Protein AF-A0A1I6UGL5-F1 (afdb_monomer_lite)

Structure (mmCIF, N/CA/C/O backbone):
data_AF-A0A1I6UGL5-F1
#
_entry.id   AF-A0A1I6UGL5-F1
#
loop_
_atom_site.group_PDB
_atom_site.id
_atom_site.type_symbol
_atom_site.label_atom_id
_atom_site.label_alt_id
_atom_site.label_comp_id
_atom_site.label_asym_id
_atom_site.label_entity_id
_atom_site.label_seq_id
_atom_site.pdbx_PDB_ins_code
_atom_site.Cartn_x
_atom_site.Cartn_y
_atom_site.Cartn_z
_atom_site.occupancy
_atom_site.B_iso_or_equiv
_atom_site.auth_seq_id
_atom_site.auth_comp_id
_atom_site.auth_asym_id
_atom_site.auth_atom_id
_atom_site.pd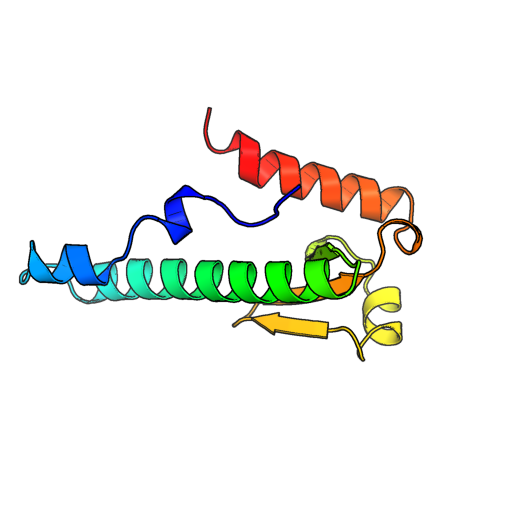bx_PDB_model_num
ATOM 1 N N . MET A 1 1 ? -14.618 0.644 -2.704 1.00 68.00 1 MET A N 1
ATOM 2 C CA . MET A 1 1 ? -13.487 1.530 -2.365 1.00 68.00 1 MET A CA 1
ATOM 3 C C . MET A 1 1 ? -12.211 0.723 -2.501 1.00 68.00 1 MET A C 1
ATOM 5 O O . MET A 1 1 ? -12.199 -0.434 -2.074 1.00 68.00 1 MET A O 1
ATOM 9 N N . THR A 1 2 ? -11.219 1.272 -3.194 1.00 79.38 2 THR A N 1
ATOM 10 C CA . THR A 1 2 ? -9.914 0.641 -3.416 1.00 79.38 2 THR A CA 1
ATOM 11 C C . THR A 1 2 ? -8.825 1.630 -3.040 1.00 79.38 2 THR A C 1
ATOM 13 O O . THR A 1 2 ? -8.968 2.810 -3.335 1.00 79.38 2 THR A O 1
ATOM 16 N N . ILE A 1 3 ? -7.759 1.169 -2.388 1.00 84.38 3 ILE A N 1
ATOM 17 C CA . ILE A 1 3 ? -6.545 1.989 -2.200 1.00 84.38 3 ILE A CA 1
ATOM 18 C C . ILE A 1 3 ? -5.534 1.793 -3.336 1.00 84.38 3 ILE A C 1
ATOM 20 O O . ILE A 1 3 ? -4.435 2.334 -3.299 1.00 84.38 3 ILE A O 1
ATOM 24 N N . VAL A 1 4 ? -5.867 0.944 -4.308 1.00 85.62 4 VAL A N 1
ATOM 25 C CA . VAL A 1 4 ? -4.967 0.545 -5.387 1.00 85.62 4 VAL A CA 1
ATOM 26 C C . VAL A 1 4 ? -5.254 1.375 -6.640 1.00 85.62 4 VAL A C 1
ATOM 28 O O . VAL A 1 4 ? -6.371 1.292 -7.163 1.00 85.62 4 VAL A O 1
ATOM 31 N N . PRO A 1 5 ? -4.260 2.110 -7.172 1.00 83.00 5 PRO A N 1
ATOM 32 C CA . PRO A 1 5 ? -4.396 2.875 -8.400 1.00 83.00 5 PRO A CA 1
ATOM 33 C C . PRO A 1 5 ? -4.437 1.933 -9.608 1.00 83.00 5 PRO A C 1
ATOM 35 O O . PRO A 1 5 ? -3.531 1.129 -9.846 1.00 83.00 5 PRO A O 1
ATOM 38 N N . THR A 1 6 ? -5.502 2.047 -10.401 1.00 81.81 6 THR A N 1
ATOM 39 C CA . THR A 1 6 ? -5.805 1.096 -11.483 1.00 81.81 6 THR A CA 1
ATOM 40 C C . THR A 1 6 ? -4.763 1.129 -12.607 1.00 81.81 6 THR A C 1
ATOM 42 O O . THR A 1 6 ? -4.423 0.086 -13.164 1.00 81.81 6 THR A O 1
ATOM 45 N N . GLU A 1 7 ? -4.218 2.300 -12.946 1.00 80.44 7 GLU A N 1
ATOM 46 C CA . GLU A 1 7 ? -3.257 2.432 -14.050 1.00 80.44 7 GLU A CA 1
ATOM 47 C C . GLU A 1 7 ? -1.905 1.778 -13.753 1.00 80.44 7 GLU A C 1
ATOM 49 O O . GLU A 1 7 ? -1.370 1.065 -14.603 1.00 80.44 7 GLU A O 1
ATOM 54 N N . LYS A 1 8 ? -1.390 1.933 -12.525 1.00 81.25 8 LYS A N 1
ATOM 55 C CA . LYS A 1 8 ? -0.092 1.367 -12.114 1.00 81.25 8 LYS A CA 1
ATOM 56 C C . LYS A 1 8 ? -0.091 -0.160 -12.107 1.00 81.25 8 LYS A C 1
ATOM 58 O O . LYS A 1 8 ? 0.948 -0.787 -12.291 1.00 81.25 8 LYS A O 1
ATOM 63 N N . VAL A 1 9 ? -1.267 -0.755 -11.921 1.00 83.25 9 VAL A N 1
ATOM 64 C CA . VAL A 1 9 ? -1.474 -2.204 -11.993 1.00 83.25 9 VAL A CA 1
ATOM 65 C C . VAL A 1 9 ? -1.683 -2.690 -13.428 1.00 83.25 9 VAL A C 1
ATOM 67 O O . VAL A 1 9 ? -1.316 -3.822 -13.739 1.00 83.25 9 VAL A O 1
ATOM 70 N N . LYS A 1 10 ? -2.284 -1.874 -14.302 1.00 83.56 10 LYS A N 1
ATOM 71 C CA . LYS A 1 10 ? -2.550 -2.244 -15.702 1.00 83.56 10 LYS A CA 1
ATOM 72 C C . LYS A 1 10 ? -1.310 -2.159 -16.589 1.00 83.56 10 LYS A C 1
ATOM 74 O O . LYS A 1 10 ? -1.171 -2.972 -17.497 1.00 83.56 10 LYS A O 1
ATOM 79 N N . GLN A 1 11 ? -0.435 -1.186 -16.353 1.00 81.31 11 GLN A N 1
ATOM 80 C CA . GLN A 1 11 ? 0.785 -1.015 -17.140 1.00 81.31 11 GLN A CA 1
ATOM 81 C C . GLN A 1 11 ? 1.848 -2.017 -16.678 1.00 81.31 11 GLN A C 1
ATOM 83 O O . GLN A 1 11 ? 2.560 -1.754 -15.712 1.00 81.31 11 GLN A O 1
ATOM 88 N N . ASP A 1 12 ? 1.933 -3.171 -17.346 1.00 85.62 12 ASP A N 1
ATOM 89 C CA . ASP A 1 12 ? 2.974 -4.174 -17.096 1.00 85.62 12 ASP A CA 1
ATOM 90 C C . ASP A 1 12 ? 4.314 -3.743 -17.732 1.00 85.62 12 ASP A C 1
ATOM 92 O O . ASP A 1 12 ? 4.423 -3.670 -18.965 1.00 85.62 12 ASP A O 1
ATOM 96 N N . PRO A 1 13 ? 5.364 -3.487 -16.927 1.00 87.56 13 PRO A N 1
ATOM 97 C CA . PRO A 1 13 ? 6.676 -3.094 -17.428 1.00 87.56 13 PRO A CA 1
ATOM 98 C C . PRO A 1 13 ? 7.336 -4.169 -18.299 1.00 87.56 13 PRO A C 1
ATOM 100 O O . PRO A 1 13 ? 8.143 -3.827 -19.161 1.00 87.56 13 PRO A O 1
ATOM 103 N N . GLN A 1 14 ? 6.995 -5.451 -18.138 1.00 87.81 14 GLN A N 1
ATOM 104 C CA . GLN A 1 14 ? 7.577 -6.528 -18.950 1.00 87.81 14 GLN A CA 1
ATOM 105 C C . GLN A 1 14 ? 7.230 -6.365 -20.434 1.00 87.81 14 GLN A C 1
ATOM 107 O O . GLN A 1 14 ? 8.099 -6.502 -21.297 1.00 87.81 14 GLN A O 1
ATOM 112 N N . SER A 1 15 ? 5.982 -5.986 -20.726 1.00 87.69 15 SER A N 1
ATOM 113 C CA . SER A 1 15 ? 5.543 -5.684 -22.094 1.00 87.69 15 SER A CA 1
ATOM 114 C C . SER A 1 15 ? 6.321 -4.498 -22.671 1.00 87.69 15 SER A C 1
ATOM 116 O O . SER A 1 15 ? 6.720 -4.509 -23.834 1.00 87.69 15 SER A O 1
ATOM 118 N N . TYR A 1 16 ? 6.609 -3.490 -21.843 1.00 86.69 16 TYR A N 1
ATOM 119 C CA . TYR A 1 16 ? 7.419 -2.342 -22.245 1.00 86.69 16 TYR A CA 1
ATOM 120 C C . TYR A 1 16 ? 8.859 -2.740 -22.602 1.00 86.69 16 TYR A C 1
ATOM 122 O O . TYR A 1 16 ? 9.382 -2.284 -23.616 1.00 86.69 16 TYR A O 1
ATOM 130 N N . LEU A 1 17 ? 9.490 -3.627 -21.825 1.00 89.19 17 LEU A N 1
ATOM 131 C CA . LEU A 1 17 ? 10.845 -4.111 -22.114 1.00 89.19 17 LEU A CA 1
ATOM 132 C C . LEU A 1 17 ? 10.922 -4.877 -23.441 1.00 89.19 17 LEU A C 1
ATOM 134 O O . LEU A 1 17 ? 11.898 -4.726 -24.174 1.00 89.19 17 LEU A O 1
ATOM 138 N N . PHE A 1 18 ? 9.891 -5.664 -23.761 1.00 89.94 18 PHE A N 1
ATOM 139 C CA . PHE A 1 18 ? 9.809 -6.384 -25.032 1.00 89.94 18 PHE A CA 1
ATOM 140 C C . PHE A 1 18 ? 9.794 -5.428 -26.235 1.00 89.94 18 PHE A C 1
ATOM 142 O O . PHE A 1 18 ? 10.509 -5.649 -27.211 1.00 89.94 18 PHE A O 1
ATOM 149 N N . HIS A 1 19 ? 9.019 -4.341 -26.154 1.00 90.19 19 HIS A N 1
ATOM 150 C CA . HIS A 1 19 ? 8.941 -3.338 -27.221 1.00 90.19 19 HIS A CA 1
ATOM 151 C C . HIS A 1 19 ? 10.144 -2.385 -27.259 1.00 90.19 19 HIS A C 1
ATOM 153 O O . HIS A 1 19 ? 10.507 -1.907 -28.335 1.00 90.19 19 HIS A O 1
ATOM 159 N N . PHE A 1 20 ? 10.782 -2.124 -26.114 1.00 90.25 20 PHE A N 1
ATOM 160 C CA . PHE A 1 20 ? 11.901 -1.187 -25.986 1.00 90.25 20 PHE A CA 1
ATOM 161 C C . PHE A 1 20 ? 13.110 -1.822 -25.270 1.00 90.25 20 PHE A C 1
ATOM 163 O O . PHE A 1 20 ? 13.412 -1.465 -24.126 1.00 90.25 20 PHE A O 1
ATOM 170 N N . PRO A 1 21 ? 13.872 -2.711 -25.941 1.00 88.94 21 PRO A N 1
ATOM 171 C CA . PRO A 1 21 ? 14.999 -3.417 -25.321 1.00 88.94 21 PRO A CA 1
ATOM 172 C C . PRO A 1 21 ? 16.158 -2.503 -24.895 1.00 88.94 21 PRO A C 1
ATOM 174 O O . PRO A 1 21 ? 16.956 -2.866 -24.037 1.00 88.94 21 PRO A O 1
ATOM 177 N N . SER A 1 22 ? 16.259 -1.307 -25.484 1.00 92.31 22 SER A N 1
ATOM 178 C CA . SER A 1 22 ? 17.281 -0.296 -25.178 1.00 92.31 22 SER A CA 1
ATOM 179 C C . SER A 1 22 ? 16.902 0.642 -24.024 1.00 92.31 22 SER A C 1
ATOM 181 O O . SER A 1 22 ? 17.566 1.661 -23.811 1.00 92.31 22 SER A O 1
ATOM 183 N N . VAL A 1 23 ? 15.837 0.338 -23.271 1.00 91.12 23 VAL A N 1
ATOM 184 C CA . VAL A 1 23 ? 15.449 1.126 -22.096 1.00 91.12 23 VAL A CA 1
ATOM 185 C C . VAL A 1 23 ? 16.599 1.214 -21.090 1.00 91.12 23 VAL A C 1
ATOM 187 O O . VAL A 1 23 ? 17.290 0.243 -20.790 1.00 91.12 23 VAL A O 1
ATOM 190 N N . HIS A 1 24 ? 16.776 2.399 -20.509 1.00 93.31 24 HIS A N 1
ATOM 191 C CA . HIS A 1 24 ? 17.750 2.593 -19.446 1.00 93.31 24 HIS A CA 1
ATOM 192 C C . HIS A 1 24 ? 17.426 1.682 -18.239 1.00 93.31 24 HIS A C 1
ATOM 194 O O . HIS A 1 24 ? 16.347 1.842 -17.652 1.00 93.31 24 HIS A O 1
ATOM 200 N N . PRO A 1 25 ? 18.355 0.819 -17.777 1.00 91.81 25 PRO A N 1
ATOM 201 C CA . PRO A 1 25 ? 18.077 -0.182 -16.741 1.00 91.81 25 PRO A CA 1
ATOM 202 C C . PRO A 1 25 ? 17.464 0.401 -15.463 1.00 91.81 25 PRO A C 1
ATOM 204 O O . PRO A 1 25 ? 16.470 -0.103 -14.958 1.00 91.81 25 PRO A O 1
ATOM 207 N N . ILE A 1 26 ? 17.984 1.537 -14.979 1.00 93.19 26 ILE A N 1
ATOM 208 C CA . ILE A 1 26 ? 17.458 2.219 -13.778 1.00 93.19 26 ILE A CA 1
ATOM 209 C C . ILE A 1 26 ? 15.987 2.641 -13.937 1.00 93.19 26 ILE A C 1
ATOM 211 O O . ILE A 1 26 ? 15.200 2.499 -13.000 1.00 93.19 26 ILE A O 1
ATOM 215 N N . LYS A 1 27 ? 15.602 3.159 -15.115 1.00 90.56 27 LYS A N 1
ATOM 216 C CA . LYS A 1 27 ? 14.217 3.581 -15.373 1.00 90.56 27 LYS A CA 1
ATOM 217 C C . LYS A 1 27 ? 13.288 2.371 -15.359 1.00 90.56 27 LYS A C 1
ATOM 219 O O . LYS A 1 27 ? 12.253 2.417 -14.700 1.00 90.56 27 LYS A O 1
ATOM 224 N N . TYR A 1 28 ? 13.706 1.291 -16.017 1.00 92.19 28 TYR A N 1
ATOM 225 C CA . TYR A 1 28 ? 12.971 0.033 -16.029 1.00 92.19 28 TYR A CA 1
ATOM 226 C C . TYR A 1 28 ? 12.788 -0.531 -14.618 1.00 92.19 28 TYR A C 1
ATOM 228 O O . TYR A 1 28 ? 11.662 -0.805 -14.213 1.00 92.19 28 TYR A O 1
ATOM 236 N N . THR A 1 29 ? 13.863 -0.616 -13.828 1.00 92.19 29 THR A N 1
ATOM 237 C CA . THR A 1 29 ? 13.794 -1.113 -12.449 1.00 92.19 29 THR A CA 1
ATOM 238 C C . THR A 1 29 ? 12.810 -0.304 -11.610 1.00 92.19 29 THR A C 1
ATOM 240 O O . THR A 1 29 ? 12.020 -0.891 -10.879 1.00 92.19 29 THR A O 1
ATOM 243 N N . ARG A 1 30 ? 12.785 1.029 -11.744 1.00 91.69 30 ARG A N 1
ATOM 244 C CA . ARG A 1 30 ? 11.817 1.870 -11.025 1.00 91.69 30 ARG A CA 1
AT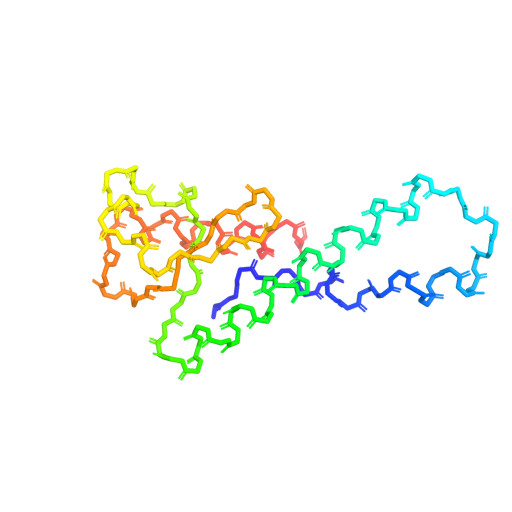OM 245 C C . ARG A 1 30 ? 10.372 1.520 -11.398 1.00 91.69 30 ARG A C 1
ATOM 247 O O . ARG A 1 30 ? 9.576 1.263 -10.497 1.00 91.69 30 ARG A O 1
ATOM 254 N N . MET A 1 31 ? 10.058 1.454 -12.693 1.00 90.94 31 MET A N 1
ATOM 255 C CA . MET A 1 31 ? 8.721 1.081 -13.182 1.00 90.94 31 MET A CA 1
ATOM 256 C C . MET A 1 31 ? 8.318 -0.317 -12.701 1.00 90.94 31 MET A C 1
ATOM 258 O O . MET A 1 31 ? 7.225 -0.508 -12.176 1.00 90.94 31 MET A O 1
ATOM 262 N N . PHE A 1 32 ? 9.237 -1.277 -12.811 1.00 92.38 32 PHE A N 1
ATOM 263 C CA . PHE A 1 32 ? 9.053 -2.649 -12.352 1.00 92.38 32 PHE A CA 1
ATOM 264 C C . PHE A 1 32 ? 8.751 -2.719 -10.855 1.00 92.38 32 PHE A C 1
ATOM 266 O O . PHE A 1 32 ? 7.773 -3.344 -10.449 1.00 92.38 32 PHE A O 1
ATOM 273 N N . THR A 1 33 ? 9.541 -2.036 -10.024 1.00 92.06 33 THR A N 1
ATOM 274 C CA . THR A 1 33 ? 9.329 -2.025 -8.570 1.00 92.06 33 THR A CA 1
ATOM 275 C C . THR A 1 33 ? 8.000 -1.388 -8.174 1.00 92.06 33 THR A C 1
ATOM 277 O O . THR A 1 33 ? 7.338 -1.893 -7.269 1.00 92.06 33 THR A O 1
ATOM 280 N N . GLU A 1 34 ? 7.585 -0.319 -8.856 1.00 91.62 34 GLU A N 1
ATOM 281 C CA . GLU A 1 34 ? 6.306 0.341 -8.604 1.00 91.62 34 GLU A CA 1
ATOM 282 C C . GLU A 1 34 ? 5.129 -0.557 -8.999 1.00 91.62 34 GLU A C 1
ATOM 284 O O . GLU A 1 34 ? 4.225 -0.768 -8.190 1.00 91.62 34 GLU A O 1
ATOM 289 N N . HIS A 1 35 ? 5.174 -1.155 -10.191 1.00 92.50 35 HIS A N 1
ATOM 290 C CA . HIS A 1 35 ? 4.158 -2.104 -10.644 1.00 92.50 35 HIS A CA 1
ATOM 291 C C . HIS A 1 35 ? 4.018 -3.286 -9.676 1.00 92.50 35 HIS A C 1
ATOM 293 O O . HIS A 1 35 ? 2.919 -3.593 -9.210 1.00 92.50 35 HIS A O 1
ATOM 299 N N . HIS A 1 36 ? 5.138 -3.919 -9.312 1.00 92.69 36 HIS A N 1
ATOM 300 C CA . HIS A 1 36 ? 5.141 -5.045 -8.379 1.00 92.69 36 HIS A CA 1
ATOM 301 C C . HIS A 1 36 ? 4.620 -4.668 -6.993 1.00 92.69 36 HIS A C 1
ATOM 303 O O . HIS A 1 36 ? 3.912 -5.463 -6.371 1.00 92.69 36 HIS A O 1
ATOM 309 N N . HIS A 1 37 ? 4.933 -3.463 -6.514 1.00 93.56 37 HIS A N 1
ATOM 310 C CA . HIS A 1 37 ? 4.395 -2.965 -5.256 1.00 93.56 37 HIS A CA 1
ATOM 311 C C . HIS A 1 37 ? 2.865 -2.905 -5.298 1.00 93.56 37 HIS A C 1
ATOM 313 O O . HIS A 1 37 ? 2.207 -3.534 -4.469 1.00 93.56 37 HIS A O 1
ATOM 319 N N . TRP A 1 38 ? 2.290 -2.223 -6.290 1.00 93.38 38 TRP A N 1
ATOM 320 C CA . TRP A 1 38 ? 0.836 -2.073 -6.391 1.00 93.38 38 TRP A CA 1
ATOM 321 C C . TRP A 1 38 ? 0.117 -3.385 -6.687 1.00 93.38 38 TRP A C 1
ATOM 323 O O . TRP A 1 38 ? -0.968 -3.613 -6.158 1.00 93.38 38 TRP A O 1
ATOM 333 N N . LYS A 1 39 ? 0.748 -4.296 -7.432 1.00 93.50 39 LYS A N 1
ATOM 334 C CA . LYS A 1 39 ? 0.268 -5.673 -7.596 1.00 93.50 39 LYS A CA 1
ATOM 335 C C . LYS A 1 39 ? 0.173 -6.432 -6.277 1.00 93.50 39 LYS A C 1
ATOM 337 O O . LYS A 1 39 ? -0.816 -7.125 -6.038 1.00 93.50 39 LYS A O 1
ATOM 342 N N . ALA A 1 40 ? 1.171 -6.294 -5.409 1.00 94.50 40 ALA A N 1
ATOM 343 C CA . ALA A 1 40 ? 1.134 -6.911 -4.089 1.00 94.50 40 ALA A CA 1
ATOM 344 C C . ALA A 1 40 ? 0.040 -6.289 -3.200 1.00 94.50 40 ALA A C 1
ATOM 346 O O . ALA A 1 40 ? -0.662 -7.023 -2.502 1.00 94.50 40 ALA A O 1
ATOM 347 N N . VAL A 1 41 ? -0.157 -4.964 -3.261 1.00 94.69 41 VAL A N 1
ATOM 348 C CA . VAL A 1 41 ? -1.257 -4.283 -2.547 1.00 94.69 41 VAL A CA 1
ATOM 349 C C . VAL A 1 41 ? -2.621 -4.749 -3.073 1.00 94.69 41 VAL A C 1
ATOM 351 O O . VAL A 1 41 ? -3.502 -5.050 -2.273 1.00 94.69 41 VAL A O 1
ATOM 354 N N . GLU A 1 42 ? -2.782 -4.905 -4.390 1.00 94.56 42 GLU A N 1
ATOM 355 C CA . GLU A 1 42 ? -3.994 -5.453 -5.020 1.00 94.56 42 GLU A CA 1
ATOM 356 C C . GLU A 1 42 ? -4.329 -6.855 -4.503 1.00 94.56 42 GLU A C 1
ATOM 358 O O . GLU A 1 42 ? -5.475 -7.138 -4.143 1.00 94.56 42 GLU A O 1
ATOM 363 N N . ALA A 1 43 ? -3.330 -7.736 -4.435 1.00 94.00 43 ALA A N 1
ATOM 364 C CA . ALA A 1 43 ? -3.508 -9.082 -3.908 1.00 94.00 43 ALA A CA 1
ATOM 365 C C . ALA A 1 43 ? -3.918 -9.056 -2.426 1.00 94.00 43 ALA A C 1
ATOM 367 O O . ALA A 1 43 ? -4.884 -9.718 -2.043 1.00 94.00 43 ALA A O 1
ATOM 368 N N . ALA A 1 44 ? -3.238 -8.251 -1.605 1.00 94.38 44 ALA A N 1
ATOM 369 C CA . ALA A 1 44 ? -3.570 -8.098 -0.191 1.00 94.38 44 ALA A CA 1
ATOM 370 C C . ALA A 1 44 ? -4.985 -7.535 0.015 1.00 94.38 44 ALA A C 1
ATOM 372 O O . ALA A 1 44 ? -5.707 -7.984 0.906 1.00 94.38 44 ALA A O 1
ATOM 373 N N . GLU A 1 45 ? -5.414 -6.593 -0.825 1.00 94.00 45 GLU A N 1
ATOM 374 C CA . GLU A 1 45 ? -6.758 -6.027 -0.757 1.00 94.00 45 GLU A CA 1
ATOM 375 C C . GLU A 1 45 ? -7.826 -7.060 -1.131 1.00 94.00 45 GLU A C 1
ATOM 377 O O . GLU A 1 45 ? -8.847 -7.158 -0.449 1.00 94.00 45 GLU A O 1
ATOM 382 N N . LYS A 1 46 ? -7.586 -7.878 -2.164 1.00 93.88 46 LYS A N 1
ATOM 383 C CA . LYS A 1 46 ? -8.482 -8.989 -2.527 1.00 93.88 46 LYS A CA 1
ATOM 384 C C . LYS A 1 46 ? -8.629 -9.980 -1.373 1.00 93.88 46 LYS A C 1
ATOM 386 O O . LYS A 1 46 ? -9.753 -10.338 -1.031 1.00 93.88 46 LYS A O 1
ATOM 391 N N . VAL A 1 47 ? -7.525 -10.360 -0.728 1.00 93.19 47 VAL A N 1
ATOM 392 C CA . VAL A 1 47 ? -7.542 -11.255 0.443 1.00 93.19 47 VAL A CA 1
ATOM 393 C C . VAL A 1 47 ? -8.291 -10.622 1.620 1.00 93.19 47 VAL A C 1
ATOM 395 O O . VAL A 1 47 ? -9.110 -11.286 2.257 1.00 93.19 47 VAL A O 1
ATOM 398 N N . ALA A 1 48 ? -8.076 -9.330 1.889 1.00 92.69 48 ALA A N 1
ATOM 399 C CA . ALA A 1 48 ? -8.806 -8.613 2.933 1.00 92.69 48 ALA A CA 1
ATOM 400 C C . ALA A 1 48 ? -10.318 -8.605 2.652 1.00 92.69 48 ALA A C 1
ATOM 402 O O . ALA A 1 48 ? -11.100 -8.959 3.537 1.00 92.69 48 ALA A O 1
ATOM 403 N N . LYS A 1 49 ? -10.719 -8.300 1.409 1.00 92.69 49 LYS A N 1
ATOM 404 C CA . LYS A 1 49 ? -12.122 -8.301 0.963 1.00 92.69 49 LYS A CA 1
ATOM 405 C C . LYS A 1 49 ? -12.771 -9.677 1.100 1.00 92.69 49 LYS A C 1
ATOM 407 O O . LYS A 1 49 ? -13.895 -9.757 1.584 1.00 92.69 49 LYS A O 1
ATOM 412 N N . MET A 1 50 ? -12.063 -10.754 0.748 1.00 92.00 50 MET A N 1
ATOM 413 C CA . MET A 1 50 ? -12.542 -12.132 0.950 1.00 92.00 50 MET A CA 1
ATOM 414 C C . MET A 1 50 ? -12.825 -12.438 2.427 1.00 92.00 50 MET A C 1
ATOM 416 O O . MET A 1 50 ? -13.756 -13.173 2.736 1.00 92.00 50 MET A O 1
ATOM 420 N N . CYS A 1 51 ? -12.064 -11.836 3.342 1.00 89.56 51 CYS A N 1
ATOM 421 C CA . CYS A 1 51 ? -12.271 -11.958 4.784 1.00 89.56 51 CYS A CA 1
ATOM 422 C C . CYS A 1 51 ? -13.315 -10.975 5.352 1.00 89.56 51 CYS A C 1
ATOM 424 O O . CYS A 1 51 ? -13.425 -10.868 6.573 1.00 89.56 51 CYS A O 1
ATOM 426 N N . GLY A 1 52 ? -14.023 -10.208 4.513 1.00 89.94 52 GLY A N 1
ATOM 427 C CA . GLY A 1 52 ? -14.955 -9.165 4.960 1.00 89.94 52 GLY A CA 1
ATOM 428 C C . GLY A 1 52 ? -14.271 -7.952 5.605 1.00 89.94 52 GLY A C 1
ATOM 429 O O . GLY A 1 52 ? -14.872 -7.261 6.423 1.00 89.94 52 GLY A O 1
ATOM 430 N N . ARG A 1 53 ? -12.998 -7.701 5.283 1.00 93.31 53 ARG A N 1
ATOM 431 C CA . ARG A 1 53 ? -12.185 -6.607 5.835 1.00 93.31 53 ARG A CA 1
ATOM 432 C C . ARG A 1 53 ? -11.727 -5.653 4.736 1.00 93.31 53 ARG A C 1
ATOM 434 O O . ARG A 1 53 ? -11.741 -5.975 3.549 1.00 93.31 53 ARG A O 1
ATOM 441 N N . VAL A 1 54 ? -11.270 -4.477 5.145 1.00 93.38 54 VAL A N 1
ATOM 442 C CA . VAL A 1 54 ? -10.619 -3.491 4.281 1.00 93.38 54 VAL A CA 1
ATOM 443 C C . VAL A 1 54 ? -9.129 -3.414 4.586 1.00 93.38 54 VAL A C 1
ATOM 445 O O . VAL A 1 54 ? -8.694 -3.603 5.724 1.00 93.38 54 VAL A O 1
ATOM 448 N N . LEU A 1 55 ? -8.336 -3.142 3.552 1.00 94.69 55 LEU A N 1
ATOM 449 C CA . LEU A 1 55 ? -6.904 -2.923 3.685 1.00 94.69 55 LEU A CA 1
ATOM 450 C C . LEU A 1 55 ? -6.655 -1.448 4.014 1.00 94.69 55 LEU A C 1
ATOM 452 O O . LEU A 1 55 ? -6.981 -0.568 3.221 1.00 94.69 55 LEU A O 1
ATOM 456 N N . VAL A 1 56 ? -6.094 -1.179 5.191 1.00 93.94 56 VAL A N 1
ATOM 457 C CA . VAL A 1 56 ? -5.873 0.180 5.703 1.00 93.94 56 VAL A CA 1
ATOM 458 C C . VAL A 1 56 ? -4.374 0.453 5.820 1.00 93.94 56 VAL A C 1
ATOM 460 O O . VAL A 1 56 ? -3.670 -0.311 6.487 1.00 93.94 56 VAL A O 1
ATOM 463 N N . PRO A 1 57 ? -3.853 1.539 5.228 1.00 93.94 57 PRO A N 1
ATOM 464 C CA . PRO A 1 57 ? -2.457 1.922 5.393 1.00 93.94 57 PRO A CA 1
ATOM 465 C C . PRO A 1 57 ? -2.106 2.241 6.849 1.00 93.94 57 PRO A C 1
ATOM 467 O O . PRO A 1 57 ? -2.859 2.898 7.573 1.00 93.94 57 PRO A O 1
ATOM 470 N N . ALA A 1 58 ? -0.904 1.853 7.273 1.00 93.56 58 ALA A N 1
ATOM 471 C CA . ALA A 1 58 ? -0.389 2.163 8.605 1.00 93.56 58 ALA A CA 1
ATOM 472 C C . ALA A 1 58 ? -0.292 3.673 8.885 1.00 93.56 58 ALA A C 1
ATOM 474 O O . ALA A 1 58 ? -0.298 4.071 10.049 1.00 93.56 58 ALA A O 1
ATOM 475 N N . SER A 1 59 ? -0.184 4.514 7.853 1.00 91.56 59 SER A N 1
ATOM 476 C CA . SER A 1 59 ? -0.182 5.980 7.963 1.00 91.56 59 SER A CA 1
ATOM 477 C C . SER A 1 59 ? -1.523 6.540 8.451 1.00 91.56 59 SER A C 1
ATOM 479 O O . SER A 1 59 ? -1.545 7.568 9.129 1.00 91.56 59 SER A O 1
ATOM 481 N N . CYS A 1 60 ? -2.635 5.854 8.171 1.00 91.56 60 CYS A N 1
ATOM 482 C CA . CYS A 1 60 ? -3.974 6.280 8.580 1.00 91.56 60 CYS A CA 1
ATOM 483 C C . CYS A 1 60 ? -4.277 5.955 10.052 1.00 91.56 60 CYS A C 1
ATOM 485 O O . CYS A 1 60 ? -5.131 6.606 10.651 1.00 91.56 60 CYS A O 1
ATOM 487 N N . LEU A 1 61 ? -3.576 4.978 10.638 1.00 92.19 61 LEU A N 1
ATOM 488 C CA . LEU A 1 61 ? -3.825 4.475 11.992 1.00 92.19 61 LEU A CA 1
ATOM 489 C C . LEU A 1 61 ? -2.997 5.194 13.062 1.00 92.19 61 LEU A C 1
ATOM 491 O O . LEU A 1 61 ? -1.857 5.615 12.827 1.00 92.19 61 LEU A O 1
ATOM 495 N N . HIS A 1 62 ? -3.536 5.266 14.279 1.00 91.31 62 HIS A N 1
ATOM 496 C CA . HIS A 1 62 ? -2.768 5.719 15.442 1.00 91.31 62 HIS A CA 1
ATOM 497 C C . HIS A 1 62 ? -1.678 4.698 15.826 1.00 91.31 62 HIS A C 1
ATOM 499 O O . HIS A 1 62 ? -1.894 3.491 15.720 1.00 91.31 62 HIS A O 1
ATOM 505 N N . TRP A 1 63 ? -0.500 5.162 16.266 1.00 88.00 63 TRP A N 1
ATOM 506 C CA . TRP A 1 63 ? 0.661 4.305 16.576 1.00 88.00 63 TRP A CA 1
ATOM 507 C C . TRP A 1 63 ? 0.342 3.240 17.633 1.00 88.00 63 TRP A C 1
ATOM 509 O O . TRP A 1 63 ? 0.571 2.062 17.393 1.00 88.00 63 TRP A O 1
ATOM 519 N N . GLU A 1 64 ? -0.317 3.623 18.723 1.00 89.81 64 GLU A N 1
ATOM 520 C CA . GLU A 1 64 ? -0.650 2.697 19.811 1.00 89.81 64 GLU A CA 1
ATOM 521 C C . GLU A 1 64 ? -1.639 1.605 19.361 1.00 89.81 64 GLU A C 1
ATOM 523 O O . G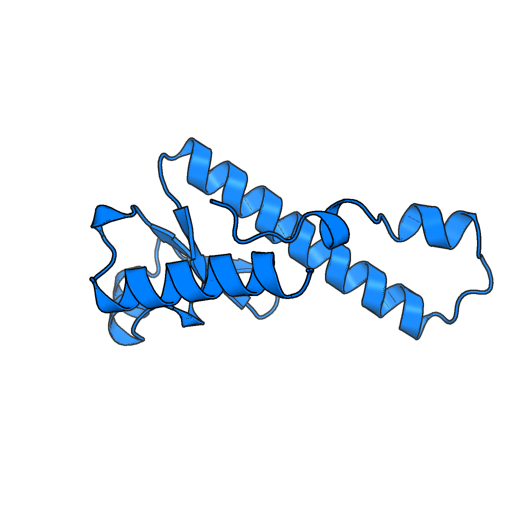LU A 1 64 ? -1.572 0.449 19.773 1.00 89.81 64 GLU A O 1
ATOM 528 N N . ARG A 1 65 ? -2.559 1.945 18.446 1.00 88.38 65 ARG A N 1
ATOM 529 C CA . ARG A 1 65 ? -3.525 0.977 17.907 1.00 88.38 65 ARG A CA 1
ATOM 530 C C . ARG A 1 65 ? -2.875 -0.014 16.948 1.00 88.38 65 ARG A C 1
ATOM 532 O O . ARG A 1 65 ? -3.362 -1.136 16.839 1.00 88.38 65 ARG A O 1
ATOM 539 N N . LYS A 1 66 ? -1.800 0.390 16.265 1.00 88.12 66 LYS A N 1
ATOM 540 C CA . LYS A 1 66 ? -1.020 -0.495 15.391 1.00 88.12 66 LYS A CA 1
ATOM 541 C C . LYS A 1 66 ? -0.354 -1.607 16.192 1.00 88.12 66 LYS A C 1
ATOM 543 O O . LYS A 1 66 ? -0.430 -2.758 15.780 1.00 88.12 66 LYS A O 1
ATOM 548 N N . GLU A 1 67 ? 0.223 -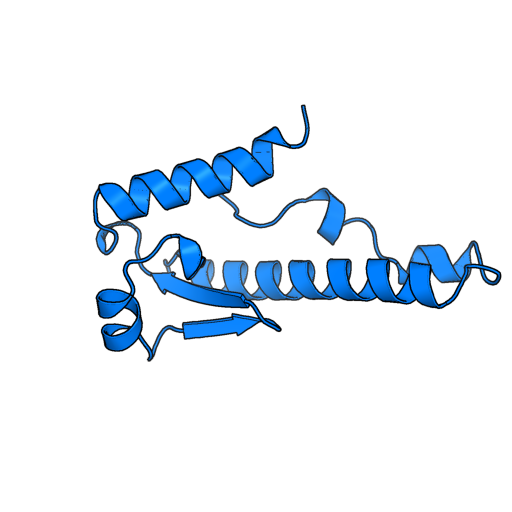1.279 17.346 1.00 88.19 67 GLU A N 1
ATOM 549 C CA . GLU A 1 67 ? 0.868 -2.266 18.223 1.00 88.19 67 GLU A CA 1
ATOM 550 C C . GLU A 1 67 ? -0.125 -3.321 18.716 1.00 88.19 67 GLU A C 1
ATOM 552 O O . GLU A 1 67 ? 0.149 -4.516 18.636 1.00 88.19 67 GLU A O 1
ATOM 557 N N . ARG A 1 68 ? -1.330 -2.898 19.119 1.00 88.44 68 ARG A N 1
ATOM 558 C CA . ARG A 1 68 ? -2.386 -3.816 19.580 1.00 88.44 68 ARG A CA 1
ATOM 559 C C . ARG A 1 68 ? -2.958 -4.721 18.480 1.00 88.44 68 ARG A C 1
ATOM 561 O O . ARG A 1 68 ? -3.584 -5.722 18.804 1.00 88.44 68 ARG A O 1
ATOM 568 N N . LYS A 1 69 ? -2.792 -4.359 17.203 1.00 86.62 69 LYS A N 1
ATOM 569 C CA . LYS A 1 69 ? -3.358 -5.056 16.028 1.00 86.62 69 LYS A CA 1
ATOM 570 C C . LYS A 1 69 ? -2.273 -5.686 15.144 1.00 86.62 69 LYS A C 1
ATOM 572 O O . LYS A 1 69 ? -2.449 -5.816 13.930 1.00 86.62 69 LYS A O 1
ATOM 577 N N . GLY A 1 70 ? -1.122 -6.011 15.735 1.00 86.19 70 GLY A N 1
ATOM 578 C CA . GLY A 1 70 ? 0.042 -6.530 15.014 1.00 86.19 70 GLY A CA 1
ATOM 579 C C . GLY A 1 70 ? -0.208 -7.859 14.293 1.00 86.19 70 GLY A C 1
ATOM 580 O O . GLY A 1 70 ? 0.386 -8.098 13.247 1.00 86.19 70 GLY A O 1
ATOM 581 N N . ASP A 1 71 ? -1.137 -8.674 14.791 1.00 89.25 71 ASP A N 1
ATOM 582 C CA . ASP A 1 71 ? -1.594 -9.940 14.199 1.00 89.25 71 ASP A CA 1
ATOM 583 C C . ASP A 1 71 ? -2.216 -9.771 12.802 1.00 89.25 71 ASP A C 1
ATOM 585 O O . ASP A 1 71 ? -2.153 -10.677 11.972 1.00 89.25 71 ASP A O 1
ATOM 589 N N . ARG A 1 72 ? -2.787 -8.595 12.517 1.00 90.25 72 ARG A N 1
ATOM 590 C CA . ARG A 1 72 ? -3.466 -8.274 11.246 1.00 90.25 72 ARG A CA 1
ATOM 591 C C . ARG A 1 72 ? -2.614 -7.420 10.314 1.00 90.25 72 ARG A C 1
ATOM 593 O O . ARG A 1 72 ? -3.128 -6.872 9.332 1.00 90.25 72 ARG A O 1
ATOM 600 N N . ARG A 1 73 ? -1.331 -7.259 10.640 1.00 93.62 73 ARG A N 1
ATOM 601 C CA . ARG A 1 73 ? -0.382 -6.466 9.863 1.00 93.62 73 ARG A CA 1
ATOM 602 C C . ARG A 1 73 ? 0.064 -7.236 8.624 1.00 93.62 73 ARG A C 1
ATOM 604 O O . ARG A 1 73 ? 0.541 -8.361 8.707 1.00 93.62 73 ARG A O 1
ATOM 611 N N . ILE A 1 74 ? 0.001 -6.571 7.481 1.00 93.88 74 ILE A N 1
ATOM 612 C CA . ILE A 1 74 ? 0.516 -7.043 6.199 1.00 93.88 74 ILE A CA 1
ATOM 613 C C . ILE A 1 74 ? 1.644 -6.096 5.789 1.00 93.88 74 ILE A C 1
ATOM 615 O O . ILE A 1 74 ? 1.433 -4.894 5.627 1.00 93.88 74 ILE A O 1
ATOM 619 N N . GLN A 1 75 ? 2.861 -6.620 5.654 1.00 94.62 75 GLN A N 1
ATOM 620 C CA . GLN A 1 75 ? 4.025 -5.843 5.226 1.00 94.62 75 GLN A CA 1
ATOM 621 C C . GLN A 1 75 ? 4.231 -6.012 3.717 1.00 94.62 75 GLN A C 1
ATOM 623 O O . GLN A 1 75 ? 4.422 -7.129 3.243 1.00 94.62 75 GLN A O 1
ATOM 628 N N . ILE A 1 76 ? 4.230 -4.907 2.968 1.00 94.06 76 ILE A N 1
ATOM 629 C CA . ILE A 1 76 ? 4.468 -4.895 1.519 1.00 94.06 76 ILE A CA 1
ATOM 630 C C . ILE A 1 76 ? 5.617 -3.930 1.233 1.00 94.06 76 ILE A C 1
ATOM 632 O O . ILE A 1 76 ? 5.466 -2.704 1.236 1.00 94.06 76 ILE A O 1
ATOM 636 N N . GLY A 1 77 ? 6.807 -4.491 1.016 1.00 90.44 77 GLY A N 1
ATOM 637 C CA . GLY A 1 77 ? 8.037 -3.711 0.915 1.00 90.44 77 GLY A CA 1
ATOM 638 C C . GLY A 1 77 ? 8.272 -2.889 2.185 1.00 90.44 77 GLY A C 1
ATOM 639 O O . GLY A 1 77 ? 8.294 -3.425 3.293 1.00 90.44 77 GLY A O 1
ATOM 640 N N . LYS A 1 78 ? 8.427 -1.571 2.034 1.00 89.19 78 LYS A N 1
ATOM 641 C CA . LYS A 1 78 ? 8.626 -0.637 3.158 1.00 89.19 78 LYS A CA 1
ATOM 642 C C . LYS A 1 78 ? 7.317 -0.169 3.802 1.00 89.19 78 LYS A C 1
ATOM 644 O O . LYS A 1 78 ? 7.355 0.449 4.863 1.00 89.19 78 LYS A O 1
ATOM 649 N N . HIS A 1 79 ? 6.172 -0.474 3.196 1.00 92.75 79 HIS A N 1
ATOM 650 C CA . HIS A 1 79 ? 4.867 -0.017 3.658 1.00 92.75 79 HIS A CA 1
ATOM 651 C C . HIS A 1 79 ? 4.165 -1.109 4.465 1.00 92.75 79 HIS A C 1
ATOM 653 O O . HIS A 1 79 ? 4.205 -2.290 4.121 1.00 92.75 79 HIS A O 1
ATOM 659 N N . ALA A 1 80 ? 3.527 -0.700 5.557 1.00 93.81 80 ALA A N 1
ATOM 660 C CA . ALA A 1 80 ? 2.704 -1.573 6.377 1.00 93.81 80 ALA A CA 1
ATOM 661 C C . ALA A 1 80 ? 1.227 -1.255 6.143 1.00 93.81 80 ALA A C 1
ATOM 663 O O . ALA A 1 80 ? 0.833 -0.088 6.072 1.00 93.81 80 ALA A O 1
ATOM 664 N N . PHE A 1 81 ? 0.420 -2.303 6.083 1.00 95.12 81 PHE A N 1
ATOM 665 C CA . PHE A 1 81 ? -1.026 -2.253 5.948 1.00 95.12 81 PHE A CA 1
ATOM 666 C C . PHE A 1 81 ? -1.663 -3.121 7.030 1.00 95.12 81 PHE A C 1
ATOM 668 O O . PHE A 1 81 ? -1.006 -3.984 7.610 1.00 95.12 81 PHE A O 1
ATOM 675 N N . TYR A 1 82 ? -2.937 -2.890 7.313 1.00 95.06 82 TYR A N 1
ATOM 676 C CA . TYR A 1 82 ? -3.701 -3.641 8.299 1.00 95.06 82 TYR A CA 1
ATOM 677 C C . TYR A 1 82 ? -5.037 -4.050 7.695 1.00 95.06 82 TYR A C 1
ATOM 679 O O . TYR A 1 82 ? -5.753 -3.206 7.157 1.00 95.06 82 TYR A O 1
ATOM 687 N N . ALA A 1 83 ? -5.377 -5.333 7.793 1.00 94.56 83 ALA A N 1
ATOM 688 C CA . ALA A 1 83 ? -6.690 -5.829 7.394 1.00 94.56 83 ALA A CA 1
ATOM 689 C C . ALA A 1 83 ? -7.673 -5.648 8.560 1.00 94.56 83 ALA A C 1
ATOM 691 O O . ALA A 1 83 ? -7.648 -6.421 9.520 1.00 94.56 83 ALA A O 1
ATOM 692 N N . LEU A 1 84 ? -8.518 -4.619 8.495 1.00 93.19 84 LEU A N 1
ATOM 693 C CA . LEU A 1 84 ? -9.446 -4.235 9.567 1.00 93.19 84 LEU A CA 1
ATOM 694 C C . LEU A 1 84 ? -10.879 -4.161 9.056 1.00 93.19 84 LEU A C 1
ATOM 696 O O . LEU A 1 84 ? -11.098 -3.918 7.872 1.00 93.19 84 LEU A O 1
ATOM 700 N N . ALA A 1 85 ? -11.859 -4.349 9.935 1.00 91.75 85 ALA A N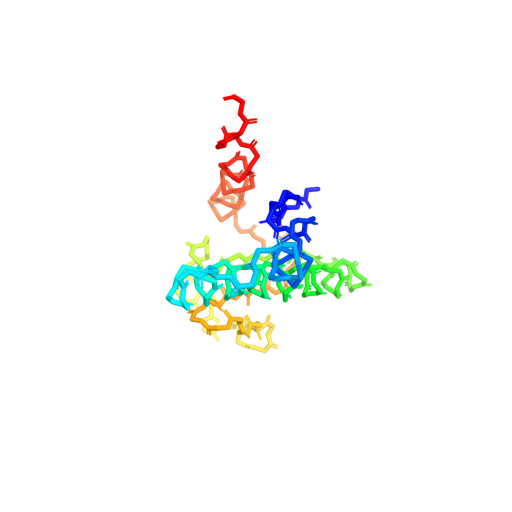 1
ATOM 701 C CA . ALA A 1 85 ? -13.241 -4.040 9.578 1.00 91.75 85 ALA A CA 1
ATOM 702 C C . ALA A 1 85 ? -13.474 -2.520 9.645 1.00 91.75 85 ALA A C 1
ATOM 704 O O . ALA A 1 85 ? -12.803 -1.813 10.405 1.00 91.75 85 ALA A O 1
ATOM 705 N N . LEU A 1 86 ? -14.409 -2.001 8.845 1.00 88.56 86 LEU A N 1
ATOM 706 C CA . LEU A 1 86 ? -14.695 -0.562 8.818 1.00 88.56 86 LEU A CA 1
ATOM 707 C C . LEU A 1 86 ? -15.229 -0.065 10.166 1.00 88.56 86 LEU A C 1
ATOM 709 O O . LEU A 1 86 ? -14.918 1.064 10.547 1.00 88.56 86 LEU A O 1
ATOM 713 N N . GLU A 1 87 ? -15.953 -0.905 10.913 1.00 89.88 87 GLU A N 1
ATOM 714 C CA . GLU A 1 87 ? -16.463 -0.555 12.243 1.00 89.88 87 GLU A CA 1
ATOM 715 C C . GLU A 1 87 ? -15.351 -0.462 13.302 1.00 89.88 87 GLU A C 1
ATOM 717 O O . GLU A 1 87 ? -15.526 0.170 14.341 1.00 89.88 87 GLU A O 1
ATOM 722 N N . GLU A 1 88 ? -14.178 -1.059 13.058 1.00 88.69 88 GLU A N 1
ATOM 723 C CA . GLU A 1 88 ? -13.052 -1.018 14.000 1.00 88.69 88 GLU A CA 1
ATOM 724 C C . GLU A 1 88 ? -12.251 0.293 13.931 1.00 88.69 88 GLU A C 1
ATOM 726 O O . GLU A 1 88 ? -11.379 0.540 14.787 1.00 88.69 88 GLU A O 1
ATOM 731 N N . LEU A 1 89 ? -12.495 1.106 12.901 1.00 89.62 89 LEU A N 1
ATOM 732 C CA . LEU A 1 89 ? -11.856 2.400 12.694 1.00 89.62 89 LEU A CA 1
ATOM 733 C C . LEU A 1 89 ? -12.524 3.458 13.571 1.00 89.62 89 LEU A C 1
ATOM 735 O O . LEU A 1 89 ? -13.745 3.571 13.635 1.00 89.62 89 LEU A O 1
ATOM 739 N N . THR A 1 90 ? -11.713 4.281 14.235 1.00 92.44 90 THR A N 1
ATOM 740 C CA . THR A 1 90 ? -12.254 5.494 14.864 1.00 92.44 90 THR A CA 1
ATOM 741 C C . THR A 1 90 ? -12.704 6.491 13.797 1.00 92.44 90 THR A C 1
ATOM 743 O O . THR A 1 90 ? -12.229 6.446 12.663 1.00 92.44 90 THR A O 1
ATOM 746 N N . LYS A 1 91 ? -13.556 7.456 14.165 1.00 91.44 91 LYS A N 1
ATOM 747 C CA . LYS A 1 91 ? -14.000 8.529 13.252 1.00 91.44 91 LYS A CA 1
ATOM 748 C C . LYS A 1 91 ? -12.824 9.222 12.547 1.00 91.44 91 LYS A C 1
ATOM 750 O O . LYS A 1 91 ? -12.861 9.420 11.337 1.00 91.44 91 LYS A O 1
ATOM 755 N N . ASN A 1 92 ? -11.749 9.506 13.286 1.00 91.00 92 ASN A N 1
ATOM 756 C CA . ASN A 1 92 ? -10.558 10.167 12.748 1.00 91.00 92 ASN A CA 1
ATOM 757 C C . ASN A 1 92 ? -9.775 9.268 11.779 1.00 91.00 92 ASN A C 1
ATOM 759 O O . ASN A 1 92 ? -9.302 9.736 10.747 1.00 91.00 92 ASN A O 1
ATOM 76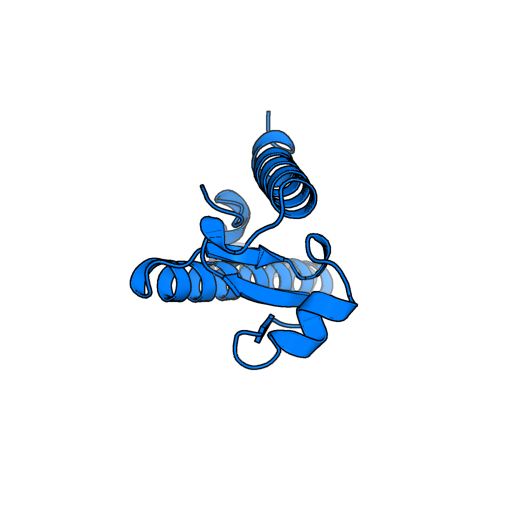3 N N . GLU A 1 93 ? -9.621 7.980 12.093 1.00 91.94 93 GLU A N 1
ATOM 764 C CA . GLU A 1 93 ? -8.934 7.024 11.211 1.00 91.94 93 GLU A CA 1
ATOM 765 C C . GLU A 1 93 ? -9.748 6.747 9.950 1.00 91.94 93 GLU A C 1
ATOM 767 O O . GLU A 1 93 ? -9.181 6.665 8.864 1.00 91.94 93 GLU A O 1
ATOM 772 N N . HIS A 1 94 ? -11.072 6.675 10.082 1.00 92.44 94 HIS A N 1
ATOM 773 C CA . HIS A 1 94 ? -11.988 6.546 8.959 1.00 92.44 94 HIS A CA 1
ATOM 774 C C . HIS A 1 94 ? -11.883 7.756 8.025 1.00 92.44 94 HIS A C 1
ATOM 776 O O . HIS A 1 94 ? -11.730 7.588 6.820 1.00 92.44 94 HIS A O 1
ATOM 782 N N . GLN A 1 95 ? -11.863 8.975 8.570 1.00 92.69 95 GLN A N 1
ATOM 783 C CA . GLN A 1 95 ? -11.679 10.189 7.774 1.00 92.69 95 GLN A CA 1
ATOM 784 C C . GLN A 1 95 ? -10.320 10.210 7.057 1.00 92.69 95 GLN A C 1
ATOM 786 O O . GLN A 1 95 ? -10.257 10.534 5.873 1.00 92.69 95 GLN A O 1
ATOM 791 N N . LYS A 1 96 ? -9.233 9.824 7.742 1.00 92.12 96 LYS A N 1
ATOM 792 C CA . LYS A 1 96 ? -7.899 9.705 7.124 1.00 92.12 96 LYS A CA 1
ATOM 793 C C . LYS A 1 96 ? -7.871 8.660 6.015 1.00 92.12 96 LYS A C 1
ATOM 795 O O . LYS A 1 96 ? -7.258 8.896 4.982 1.00 92.12 96 LYS A O 1
ATOM 800 N N . TYR A 1 97 ? -8.516 7.519 6.239 1.00 92.19 97 TYR A N 1
ATOM 801 C CA . TYR A 1 97 ? -8.622 6.455 5.251 1.00 92.19 97 TYR A CA 1
ATOM 802 C C . TYR A 1 97 ? -9.390 6.923 4.013 1.00 92.19 97 TYR A C 1
ATOM 804 O O . TYR A 1 97 ? -8.886 6.782 2.907 1.00 92.19 97 TYR A O 1
ATOM 812 N N . MET A 1 98 ? -10.551 7.559 4.193 1.00 90.75 98 MET A N 1
ATOM 813 C CA . MET A 1 98 ? -11.345 8.081 3.076 1.00 90.75 98 MET A CA 1
ATOM 814 C C . MET A 1 98 ? -10.608 9.172 2.301 1.00 90.75 98 MET A C 1
ATOM 816 O O . MET A 1 98 ? -10.637 9.161 1.077 1.00 90.75 98 MET A O 1
ATOM 820 N N . LYS A 1 99 ? -9.889 10.066 2.993 1.00 90.94 99 LYS A N 1
ATOM 821 C CA . LYS A 1 99 ? -9.031 11.064 2.341 1.00 90.94 99 LYS A CA 1
ATOM 822 C C . LYS A 1 99 ? -7.943 10.401 1.499 1.00 90.94 99 LYS A C 1
ATOM 824 O O . LYS A 1 99 ? -7.699 10.834 0.386 1.00 90.94 99 LYS A O 1
ATOM 829 N N . HIS A 1 100 ? -7.328 9.337 2.009 1.00 89.31 100 HIS A N 1
ATOM 830 C CA . HIS A 1 100 ? -6.295 8.607 1.282 1.00 89.31 100 HIS A CA 1
ATOM 831 C C . HIS A 1 100 ? -6.854 7.878 0.052 1.00 89.31 100 HIS A C 1
ATOM 833 O O . HIS A 1 100 ? -6.262 7.948 -1.015 1.00 89.31 100 HIS A O 1
ATOM 839 N N . VAL A 1 101 ? -8.022 7.239 0.177 1.00 88.06 101 VAL A N 1
ATOM 840 C CA . VAL A 1 101 ? -8.737 6.640 -0.965 1.00 88.06 101 VAL A CA 1
ATOM 841 C C . VAL A 1 101 ? -9.051 7.707 -2.016 1.00 88.06 101 VAL A C 1
ATOM 843 O O . VAL A 1 101 ? -8.797 7.490 -3.193 1.00 88.06 101 VAL A O 1
ATOM 846 N N . GLN A 1 102 ? -9.538 8.877 -1.590 1.00 86.94 102 GLN A N 1
ATOM 847 C CA . GLN A 1 102 ? -9.819 9.989 -2.495 1.00 86.94 102 GLN A CA 1
ATOM 848 C C . GLN A 1 102 ? -8.563 10.539 -3.160 1.00 86.94 102 GLN A C 1
ATOM 850 O O . GLN A 1 102 ? -8.617 10.825 -4.344 1.00 86.94 102 GLN A O 1
ATOM 855 N N . GLU A 1 103 ? -7.447 10.704 -2.447 1.00 84.25 103 GLU A N 1
ATOM 856 C CA . GLU A 1 103 ? -6.181 11.179 -3.025 1.00 84.25 103 GLU A CA 1
ATOM 857 C C . GLU A 1 103 ? -5.692 10.230 -4.125 1.00 84.25 103 GLU A C 1
ATOM 859 O O . GLU A 1 103 ? -5.348 10.677 -5.216 1.00 84.25 103 GLU A O 1
ATOM 864 N N . GLU A 1 104 ? -5.751 8.921 -3.885 1.00 78.12 104 GLU A N 1
ATOM 865 C CA . GLU A 1 104 ? -5.382 7.923 -4.894 1.00 78.12 104 GLU A CA 1
ATOM 866 C C . GLU A 1 104 ? -6.383 7.875 -6.073 1.00 78.12 104 GLU A C 1
ATOM 868 O O . GLU A 1 104 ? -6.010 7.463 -7.172 1.00 78.12 104 GLU A O 1
ATOM 873 N N . GLU A 1 105 ? -7.624 8.348 -5.885 1.00 66.56 105 GLU A N 1
ATOM 874 C CA . GLU A 1 105 ? -8.611 8.566 -6.957 1.00 66.56 105 GLU A CA 1
ATOM 875 C C . GLU A 1 105 ? -8.437 9.924 -7.686 1.00 66.56 105 GLU A C 1
ATOM 877 O O . GLU A 1 105 ? -8.655 9.990 -8.893 1.00 66.56 105 GLU A O 1
ATOM 882 N N . THR A 1 106 ? -8.038 11.005 -6.995 1.00 58.09 106 THR A N 1
ATOM 883 C CA . THR A 1 106 ? -8.019 12.400 -7.508 1.00 58.09 106 THR A CA 1
ATOM 884 C C . THR A 1 106 ? -6.682 12.886 -8.039 1.00 58.09 106 THR A C 1
ATOM 886 O O . THR A 1 106 ? -6.670 13.880 -8.758 1.00 58.09 106 THR A O 1
ATOM 889 N N . VAL A 1 107 ? -5.568 12.188 -7.804 1.00 55.50 107 VAL A N 1
ATOM 890 C CA . VAL A 1 107 ? -4.308 12.464 -8.532 1.00 55.50 107 VAL A CA 1
ATOM 891 C C . VAL A 1 107 ? -4.473 12.274 -10.061 1.00 55.50 107 VAL A C 1
ATOM 893 O O . VAL A 1 107 ? -3.547 12.533 -10.824 1.00 55.50 107 VAL A O 1
ATOM 896 N N . PHE A 1 108 ? -5.664 11.885 -10.530 1.00 48.31 108 PHE A N 1
ATOM 897 C CA . PHE A 1 108 ? -5.950 11.534 -11.913 1.00 48.31 108 PHE A CA 1
ATOM 898 C C . PHE A 1 108 ? -7.307 12.066 -12.436 1.00 48.31 108 PHE A C 1
ATOM 900 O O . PHE A 1 108 ? -8.026 11.331 -13.114 1.00 48.31 108 PHE A O 1
ATOM 907 N N . VAL A 1 109 ? -7.644 13.339 -12.158 1.00 37.94 109 VAL A N 1
ATOM 908 C CA . VAL A 1 109 ? -8.506 14.162 -13.046 1.00 37.94 109 VAL A CA 1
ATOM 909 C C . VAL A 1 109 ? -7.649 15.196 -13.759 1.00 37.94 109 VAL A C 1
ATOM 911 O O . VAL A 1 109 ? -6.862 15.872 -13.060 1.00 37.94 109 VAL A O 1
#

pLDDT: mean 88.44, std 9.03, range [37.94, 95.12]

Foldseek 3Di:
DALAQPVLQVDDLVVVCVVPVPDDPVVSVVSNLSNVLSVVSVVVQVVLVVVQWGKAWPVLDDPVVCVVQVVQWDDRPPTIIGTHHLVVDDPSSNVSRVVSSVVSVPVPD

Secondary structure (DSSP, 8-state):
--SS-HHHHH--HHHHHHH-TT--HHHHHHHHHHHHHHHHHHHHHHHHHHTT-EEEETTTS-HHHHHHTGGGEEEETTEEEEEE-GGGS-HHHHHHHHHHHHHHHHTT-

Sequence (109 aa):
MTIVPTEKVKQDPQSYLFHFPSVHPIKYTRMFTEHHHWKAVEAAEKVAKMCGRVLVPASCLHWERKERKGDRRIQIGKHAFYALALEELTKNEHQKYMKHVQEEETVFV

Radius of gyration: 15.96 Å; chains: 1; bounding box: 34×26×47 Å